Protein AF-0000000087659745 (afdb_homodimer)

Organism: Ancylostoma caninum (NCBI:txid29170)

Radius of gyration: 19.92 Å; Cα contacts (8 Å, |Δi|>4): 276; chains: 2; bounding box: 30×85×47 Å

InterPro domains:
  IPR001452 SH3 domain [PF00018] (27-72)
  IPR001452 SH3 domain [PR00452] (24-34)
  IPR001452 SH3 domain [PR00452] (38-53)
  IPR001452 SH3 domain [PR00452] (55-64)
  IPR001452 SH3 domain [PR00452] (66-77)
  IPR001452 SH3 domain [PS50002] (21-77)
  IPR001452 SH3 domain [SM00326] (24-77)
  IPR036028 SH3-like domain superfamily [SSF50044] (12-77)
  IPR046982 Bridging integrator 3/RVS161-like [PTHR47174] (6-76)

Secondary structure (DSSP, 8-state):
------------PPPPPPPPS---EEEESS-B--SSTTB--B-TT-EEEEEE--TTSEEEEEETTEEEEEEGGGEE-/------------PPPPPPPPS---EEEESS-B--SSTTB--B-TT-EEEEEE--TTSEEEEEETTEEEEEEGGGEE-

Structure (mmCIF, N/CA/C/O backbone):
data_AF-0000000087659745-model_v1
#
loop_
_entity.id
_entity.type
_entity.pdbx_description
1 polymer 'SH3 domain protein'
#
loop_
_atom_site.group_PDB
_atom_site.id
_atom_site.type_symbol
_atom_site.label_atom_id
_atom_site.label_alt_id
_atom_site.label_comp_id
_atom_site.label_asym_id
_atom_site.label_entity_id
_atom_site.label_seq_id
_atom_site.pdbx_PDB_ins_code
_atom_site.Cartn_x
_atom_site.Cartn_y
_atom_site.Cartn_z
_atom_site.occupancy
_atom_site.B_iso_or_equiv
_atom_site.auth_seq_id
_atom_site.auth_comp_id
_atom_site.auth_asym_id
_atom_site.auth_atom_id
_atom_site.pdbx_PDB_model_num
ATOM 1 N N . LEU A 1 1 ? -7.465 49.5 5.805 1 44.22 1 LEU A N 1
ATOM 2 C CA . LEU A 1 1 ? -6.5 48.812 6.656 1 44.22 1 LEU A CA 1
ATOM 3 C C . LEU A 1 1 ? -6.594 47.312 6.488 1 44.22 1 LEU A C 1
ATOM 5 O O . LEU A 1 1 ? -7.586 46.688 6.891 1 44.22 1 LEU A O 1
ATOM 9 N N . GLN A 1 2 ? -6.332 46.781 5.348 1 51.75 2 GLN A N 1
ATOM 10 C CA . GLN A 1 2 ? -6.398 45.375 5.027 1 51.75 2 GLN A CA 1
ATOM 11 C C . GLN A 1 2 ? -5.523 44.531 5.973 1 51.75 2 GLN A C 1
ATOM 13 O O . GLN A 1 2 ? -4.324 44.812 6.098 1 51.75 2 GLN A O 1
ATOM 18 N N . ALA A 1 3 ? -6.023 44.125 7.109 1 55.84 3 ALA A N 1
ATOM 19 C CA . ALA A 1 3 ? -5.344 43.281 8.094 1 55.84 3 ALA A CA 1
ATOM 20 C C . ALA A 1 3 ? -4.523 42.188 7.414 1 55.84 3 ALA A C 1
ATOM 22 O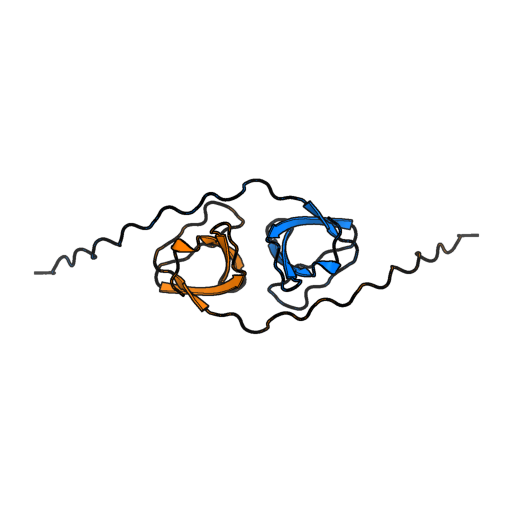 O . ALA A 1 3 ? -5.023 41.5 6.543 1 55.84 3 ALA A O 1
ATOM 23 N N . ASP A 1 4 ? -3.227 42.469 7.098 1 53.34 4 ASP A N 1
ATOM 24 C CA . ASP A 1 4 ? -2.295 41.438 6.691 1 53.34 4 ASP A CA 1
ATOM 25 C C . ASP A 1 4 ? -2.453 40.188 7.559 1 53.34 4 ASP A C 1
ATOM 27 O O . ASP A 1 4 ? -1.944 40.125 8.68 1 53.34 4 ASP A O 1
ATOM 31 N N . VAL A 1 5 ? -3.576 39.562 7.609 1 57.12 5 VAL A N 1
ATOM 32 C CA . VAL A 1 5 ? -3.715 38.281 8.312 1 57.12 5 VAL A CA 1
ATOM 33 C C . VAL A 1 5 ? -2.496 37.406 8.039 1 57.12 5 VAL A C 1
ATOM 35 O O . VAL A 1 5 ? -2.268 37 6.902 1 57.12 5 VAL A O 1
ATOM 38 N N . ARG A 1 6 ? -1.334 37.688 8.617 1 55.75 6 ARG A N 1
ATOM 39 C CA . ARG A 1 6 ? -0.216 36.75 8.547 1 55.75 6 ARG A CA 1
ATOM 40 C C . ARG A 1 6 ? -0.695 35.312 8.719 1 55.75 6 ARG A C 1
ATOM 42 O O . ARG A 1 6 ? -1.434 35 9.656 1 55.75 6 ARG A O 1
ATOM 49 N N . PRO A 1 7 ? -0.805 34.562 7.637 1 54.81 7 PRO A N 1
ATOM 50 C CA . PRO A 1 7 ? -1.211 33.156 7.875 1 54.81 7 PRO A CA 1
ATOM 51 C C . PRO A 1 7 ? -0.496 32.531 9.07 1 54.81 7 PRO A C 1
ATOM 53 O O . PRO A 1 7 ? 0.691 32.812 9.289 1 54.81 7 PRO A O 1
ATOM 56 N N . ALA A 1 8 ? -1.224 32.25 10.133 1 55.22 8 ALA A N 1
ATOM 57 C CA . ALA A 1 8 ? -0.62 31.547 11.258 1 55.22 8 ALA A CA 1
ATOM 58 C C . ALA A 1 8 ? 0.512 30.641 10.789 1 55.22 8 ALA A C 1
ATOM 60 O O . ALA A 1 8 ? 0.484 30.141 9.664 1 55.22 8 ALA A O 1
ATOM 61 N N . PRO A 1 9 ? 1.714 30.844 11.367 1 54 9 PRO A N 1
ATOM 62 C CA . PRO A 1 9 ? 2.822 29.969 10.984 1 54 9 PRO A CA 1
ATOM 63 C C . PRO A 1 9 ? 2.393 28.516 10.844 1 54 9 PRO A C 1
ATOM 65 O O . PRO A 1 9 ? 1.642 28 11.672 1 54 9 PRO A O 1
ATOM 68 N N . ARG A 1 10 ? 2.262 28.062 9.688 1 60.06 10 ARG A N 1
ATOM 69 C CA . ARG A 1 10 ? 1.952 26.656 9.484 1 60.06 10 ARG A CA 1
ATOM 70 C C . ARG A 1 10 ? 2.773 25.781 10.422 1 60.06 10 ARG A C 1
ATOM 72 O O . ARG A 1 10 ? 3.984 25.969 10.555 1 60.06 10 ARG A O 1
ATOM 79 N N . PRO A 1 11 ? 2.107 25.219 11.422 1 64.81 11 PRO A N 1
ATOM 80 C CA . PRO A 1 11 ? 2.918 24.344 12.273 1 64.81 11 PRO A CA 1
ATOM 81 C C . PRO A 1 11 ? 4.027 23.625 11.5 1 64.81 11 PRO A C 1
ATOM 83 O O . PRO A 1 11 ? 3.863 23.328 10.32 1 64.81 11 PRO A O 1
ATOM 86 N N . ASN A 1 12 ? 5.234 23.766 12.031 1 80.5 12 ASN A N 1
ATOM 87 C CA . ASN A 1 12 ? 6.387 23.094 11.438 1 80.5 12 ASN A CA 1
ATOM 88 C C . ASN A 1 12 ? 6.086 21.625 11.156 1 80.5 12 ASN A C 1
ATOM 90 O O . ASN A 1 12 ? 5.695 20.875 12.055 1 80.5 12 ASN A O 1
ATOM 94 N N . LYS A 1 13 ? 6.07 21.297 10.008 1 88.19 13 LYS A N 1
ATOM 95 C CA . LYS A 1 13 ? 5.789 19.906 9.648 1 88.19 13 LYS A CA 1
ATOM 96 C C . LYS A 1 13 ? 6.938 19 10.062 1 88.19 13 LYS A C 1
ATOM 98 O O . LYS A 1 13 ? 8.109 19.328 9.875 1 88.19 13 LYS A O 1
ATOM 103 N N . PRO A 1 14 ? 6.625 17.969 10.648 1 92.56 14 PRO A N 1
ATOM 104 C CA . PRO A 1 14 ? 7.664 17.016 11.062 1 92.56 14 PRO A CA 1
ATOM 105 C C . PRO A 1 14 ? 8.414 16.406 9.875 1 92.56 14 PRO A C 1
ATOM 107 O O . PRO A 1 14 ? 7.887 16.375 8.766 1 92.56 14 PRO A O 1
ATOM 110 N N . LYS A 1 15 ? 9.57 15.938 10.188 1 93.5 15 LYS A N 1
ATOM 111 C CA . LYS A 1 15 ? 10.32 15.219 9.156 1 93.5 15 LYS A CA 1
ATOM 112 C C . LYS A 1 15 ? 9.734 13.828 8.922 1 93.5 15 LYS A C 1
ATOM 114 O O . LYS A 1 15 ? 9.422 13.109 9.875 1 93.5 15 LYS A O 1
ATOM 119 N N . PRO A 1 16 ? 9.586 13.508 7.699 1 93.75 16 PRO A N 1
ATOM 120 C CA . PRO A 1 16 ? 9.125 12.141 7.438 1 93.75 16 PRO A CA 1
ATOM 121 C C . PRO A 1 16 ? 10.156 11.086 7.84 1 93.75 16 PRO A C 1
ATOM 123 O O . PRO A 1 16 ? 11.352 11.375 7.883 1 93.75 16 PRO A O 1
ATOM 126 N N . PRO A 1 17 ? 9.594 9.906 8.109 1 92.94 17 PRO A N 1
ATOM 127 C CA . PRO A 1 17 ? 10.539 8.82 8.398 1 92.94 17 PRO A CA 1
ATOM 128 C C . PRO A 1 17 ? 11.359 8.414 7.18 1 92.94 17 PRO A C 1
ATOM 130 O O . PRO A 1 17 ? 10.992 8.742 6.047 1 92.94 17 PRO A O 1
ATOM 133 N N . ALA A 1 18 ? 12.438 7.68 7.453 1 90.44 18 ALA A N 1
ATOM 134 C CA . ALA A 1 18 ? 13.242 7.156 6.352 1 90.44 18 AL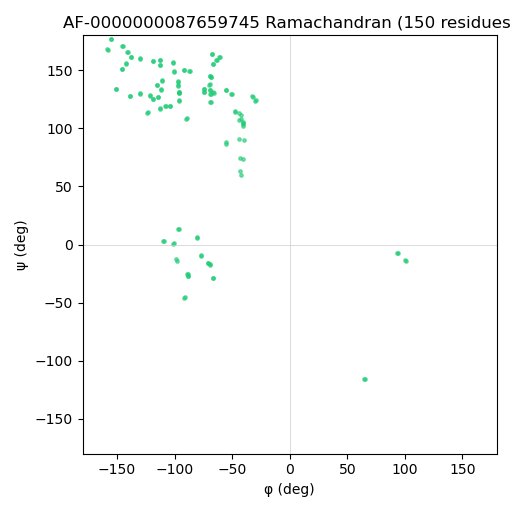A A CA 1
ATOM 135 C C . ALA A 1 18 ? 12.539 5.988 5.668 1 90.44 18 ALA A C 1
ATOM 137 O O . ALA A 1 18 ? 12.047 5.074 6.336 1 90.44 18 ALA A O 1
ATOM 138 N N . LYS A 1 19 ? 12.461 6.039 4.336 1 87.06 19 LYS A N 1
ATOM 139 C CA . LYS A 1 19 ? 11.828 4.961 3.576 1 87.06 19 LYS A CA 1
ATOM 140 C C . LYS A 1 19 ? 12.875 4.027 2.979 1 87.06 19 LYS A C 1
ATOM 142 O O . LYS A 1 19 ? 13.953 4.469 2.574 1 87.06 19 LYS A O 1
ATOM 147 N N . PRO A 1 20 ? 12.406 2.773 2.9 1 79.06 20 PRO A N 1
ATOM 148 C CA . PRO A 1 20 ? 13.328 1.889 2.184 1 79.06 20 PRO A CA 1
ATOM 149 C C . PRO A 1 20 ? 13.406 2.203 0.691 1 79.06 20 PRO A C 1
ATOM 151 O O . PRO A 1 20 ? 12.391 2.529 0.071 1 79.06 20 PRO A O 1
ATOM 154 N N . ARG A 1 21 ? 14.641 2.193 0.157 1 76.81 21 ARG A N 1
ATOM 155 C CA . ARG A 1 21 ? 14.859 2.479 -1.258 1 76.81 21 ARG A CA 1
ATOM 156 C C . ARG A 1 21 ? 14.766 1.205 -2.092 1 76.81 21 ARG A C 1
ATOM 158 O O . ARG A 1 21 ? 14.438 1.257 -3.279 1 76.81 21 ARG A O 1
ATOM 165 N N . LEU A 1 22 ? 15.047 0.048 -1.415 1 85.5 22 LEU A N 1
ATOM 166 C CA . LEU A 1 22 ? 15.031 -1.226 -2.127 1 85.5 22 LEU A CA 1
ATOM 167 C C . LEU A 1 22 ? 14.016 -2.182 -1.501 1 85.5 22 LEU A C 1
ATOM 169 O O . LEU A 1 22 ? 14.008 -2.371 -0.283 1 85.5 22 LEU A O 1
ATOM 173 N N . TYR A 1 23 ? 13.188 -2.67 -2.426 1 91.56 23 TYR A N 1
ATOM 174 C CA . TYR A 1 23 ? 12.195 -3.633 -1.969 1 91.56 23 TYR A CA 1
ATOM 175 C C . TYR A 1 23 ? 12.5 -5.027 -2.506 1 91.56 23 TYR A C 1
ATOM 177 O O . TYR A 1 23 ? 12.953 -5.176 -3.643 1 91.56 23 TYR A O 1
ATOM 185 N N . PRO A 1 24 ? 12.25 -6 -1.59 1 95.06 24 PRO A N 1
ATOM 186 C CA . PRO A 1 24 ? 12.367 -7.352 -2.139 1 95.06 24 PRO A CA 1
ATOM 187 C C . PRO A 1 24 ? 11.375 -7.621 -3.27 1 95.06 24 PRO A C 1
ATOM 189 O O . PRO A 1 24 ? 10.414 -6.863 -3.445 1 95.06 24 PRO A O 1
ATOM 192 N N . VAL A 1 25 ? 11.734 -8.695 -4.035 1 97.06 25 VAL A N 1
ATOM 193 C CA . VAL A 1 25 ? 10.867 -9.07 -5.152 1 97.06 25 VAL A CA 1
ATOM 194 C C . VAL A 1 25 ? 10.266 -10.445 -4.895 1 97.06 25 VAL A C 1
ATOM 196 O O . VAL A 1 25 ? 10.953 -11.352 -4.418 1 97.06 25 VAL A O 1
ATOM 199 N N . VAL A 1 26 ? 8.977 -10.531 -5.211 1 98.12 26 VAL A N 1
ATOM 200 C CA . VAL A 1 26 ? 8.312 -11.828 -5.152 1 98.12 26 VAL A CA 1
ATOM 201 C C . VAL A 1 26 ? 7.785 -12.203 -6.535 1 98.12 26 VAL A C 1
ATOM 203 O O . VAL A 1 26 ? 7.594 -11.328 -7.391 1 98.12 26 VAL A O 1
ATOM 206 N N . LYS A 1 27 ? 7.605 -13.508 -6.641 1 98.19 27 LYS A N 1
ATOM 207 C CA . LYS A 1 27 ? 7.191 -14 -7.953 1 98.19 27 LYS A CA 1
ATOM 208 C C . LYS A 1 27 ? 5.762 -14.539 -7.91 1 98.19 27 LYS A C 1
ATOM 210 O O . LYS A 1 27 ? 5.41 -15.305 -7.012 1 98.19 27 LYS A O 1
ATOM 215 N N . ALA A 1 28 ? 5.031 -14.133 -8.875 1 97.94 28 ALA A N 1
ATOM 216 C CA . ALA A 1 28 ? 3.658 -14.625 -8.969 1 97.94 28 ALA A CA 1
ATOM 217 C C . ALA A 1 28 ? 3.633 -16.109 -9.344 1 97.94 28 ALA A C 1
ATOM 219 O O . ALA A 1 28 ? 4.289 -16.516 -10.297 1 97.94 28 ALA A O 1
ATOM 220 N N . LEU A 1 29 ? 2.875 -16.891 -8.57 1 97.31 29 LEU A N 1
ATOM 221 C CA . LEU A 1 29 ? 2.725 -18.312 -8.844 1 97.31 29 LEU A CA 1
ATOM 222 C C . LEU A 1 29 ? 1.561 -18.562 -9.797 1 97.31 29 LEU A C 1
ATOM 224 O O . LEU A 1 29 ? 1.569 -19.531 -10.547 1 97.31 29 LEU A O 1
ATOM 228 N N . TYR A 1 30 ? 0.598 -17.625 -9.742 1 97 30 TYR A N 1
ATOM 229 C CA . TYR A 1 30 ? -0.633 -17.734 -10.516 1 97 30 TYR A CA 1
ATOM 230 C C . TYR A 1 30 ? -1.016 -16.406 -11.133 1 97 30 TYR A C 1
ATOM 232 O O . TYR A 1 30 ? -0.563 -15.352 -10.68 1 97 30 TYR A O 1
ATOM 240 N N . ASP A 1 31 ? -1.901 -16.531 -12.164 1 96.94 31 ASP A N 1
ATOM 241 C CA . ASP A 1 31 ? -2.535 -15.312 -12.672 1 96.94 31 ASP A CA 1
ATOM 242 C C . ASP A 1 31 ? -3.518 -14.742 -11.648 1 96.94 31 ASP A C 1
ATOM 244 O O . ASP A 1 31 ? -4.172 -15.492 -10.922 1 96.94 31 ASP A O 1
ATOM 248 N N . TYR A 1 32 ? -3.566 -13.453 -11.625 1 97.25 32 TYR A N 1
ATOM 249 C CA . TYR A 1 32 ? -4.582 -12.766 -10.836 1 97.25 32 TYR A CA 1
ATOM 250 C C . TYR A 1 32 ? -5.145 -11.57 -11.586 1 97.25 32 TYR A C 1
ATOM 252 O O . TYR A 1 32 ? -4.395 -10.695 -12.023 1 97.25 32 TYR A O 1
ATOM 260 N N . ASP A 1 33 ? -6.457 -11.547 -11.664 1 96 33 ASP A N 1
ATOM 261 C CA . ASP A 1 33 ? -7.18 -10.406 -12.219 1 96 33 ASP A CA 1
ATOM 262 C C . ASP A 1 33 ? -7.812 -9.562 -11.109 1 96 33 ASP A C 1
ATOM 264 O O . ASP A 1 33 ? -8.703 -10.031 -10.406 1 96 33 ASP A O 1
ATOM 268 N N . ALA A 1 34 ? -7.352 -8.305 -11.094 1 95.38 34 ALA A N 1
ATOM 269 C CA . ALA A 1 34 ? -7.848 -7.41 -10.055 1 95.38 34 ALA A CA 1
ATOM 270 C C . ALA A 1 34 ? -9.375 -7.34 -10.07 1 95.38 34 ALA A C 1
ATOM 272 O O . ALA A 1 34 ? -9.984 -7.211 -11.133 1 95.38 34 ALA A O 1
ATOM 273 N N . GLN A 1 35 ? -9.969 -7.461 -8.969 1 91.56 35 GLN A N 1
ATOM 274 C CA . GLN A 1 35 ? -11.422 -7.398 -8.828 1 91.56 35 GLN A CA 1
ATOM 275 C C . GLN A 1 35 ? -11.867 -6.008 -8.383 1 91.56 35 GLN A C 1
ATOM 277 O O . GLN A 1 35 ? -13.062 -5.711 -8.367 1 91.56 35 GLN A O 1
ATOM 282 N N . ASP A 1 36 ? -10.906 -5.223 -7.938 1 89.94 36 ASP A N 1
ATOM 283 C CA . ASP A 1 36 ? -11.156 -3.861 -7.473 1 89.94 36 ASP A CA 1
ATOM 284 C C . ASP A 1 36 ? -10.039 -2.92 -7.918 1 89.94 36 ASP A C 1
ATOM 286 O O . ASP A 1 36 ? -8.977 -3.369 -8.352 1 89.94 36 ASP A O 1
ATOM 290 N N . THR A 1 37 ? -10.32 -1.655 -7.809 1 89.38 37 THR A N 1
ATOM 291 C CA . THR A 1 37 ? -9.352 -0.656 -8.258 1 89.38 37 THR A CA 1
ATOM 292 C C . THR A 1 37 ? -8.125 -0.641 -7.344 1 89.38 37 THR A C 1
ATOM 294 O O . THR A 1 37 ? -7.074 -0.123 -7.723 1 89.38 37 THR A O 1
ATOM 297 N N . ASP A 1 38 ? -8.164 -1.219 -6.09 1 92.81 38 ASP A N 1
ATOM 298 C CA . ASP A 1 38 ? -7.047 -1.181 -5.152 1 92.81 38 ASP A CA 1
ATOM 299 C C . ASP A 1 38 ? -6.215 -2.461 -5.234 1 92.81 38 ASP A C 1
ATOM 301 O O . ASP A 1 38 ? -5.402 -2.736 -4.352 1 92.81 38 ASP A O 1
ATOM 305 N N . GLU A 1 39 ? -6.461 -3.201 -6.254 1 95.12 39 GLU A N 1
ATOM 306 C CA . GLU A 1 39 ? -5.742 -4.465 -6.398 1 95.12 39 GLU A CA 1
ATOM 307 C C . GLU A 1 39 ? -4.801 -4.43 -7.598 1 95.12 39 GLU A C 1
ATOM 309 O O . GLU A 1 39 ? -5.012 -3.656 -8.539 1 95.12 39 GLU A O 1
ATOM 314 N N . LEU A 1 40 ? -3.812 -5.332 -7.523 1 96.62 40 LEU A N 1
ATOM 315 C CA . LEU A 1 40 ? -2.867 -5.508 -8.617 1 96.62 40 LEU A CA 1
ATOM 316 C C . LEU A 1 40 ? -3.283 -6.672 -9.516 1 96.62 40 LEU A C 1
ATOM 318 O O . LEU A 1 40 ? -3.703 -7.719 -9.023 1 96.62 40 LEU A O 1
ATOM 322 N N . SER A 1 41 ? -3.195 -6.504 -10.797 1 97.44 41 SER A N 1
ATOM 323 C CA . SER A 1 41 ? -3.279 -7.617 -11.734 1 97.44 41 SER A CA 1
ATOM 324 C C . SER A 1 41 ? -1.892 -8.094 -12.148 1 97.44 41 SER A C 1
ATOM 326 O O . SER A 1 41 ? -0.987 -7.281 -12.359 1 97.44 41 SER A O 1
ATOM 328 N N . PHE A 1 42 ? -1.783 -9.406 -12.25 1 97.81 42 PHE A N 1
ATOM 329 C CA . PHE A 1 42 ? -0.505 -9.938 -12.703 1 97.81 42 PHE A CA 1
ATOM 330 C C . PHE A 1 42 ? -0.676 -11.344 -13.266 1 97.81 42 PHE A C 1
ATOM 332 O O . PHE A 1 42 ? -1.735 -11.953 -13.117 1 97.81 42 PHE A O 1
ATOM 339 N N . SER A 1 43 ? 0.386 -11.828 -13.938 1 97.12 43 SER A N 1
ATOM 340 C CA . SER A 1 43 ? 0.428 -13.18 -14.492 1 97.12 43 SER A CA 1
ATOM 341 C C . SER A 1 43 ? 1.453 -14.039 -13.766 1 97.12 43 SER A C 1
ATOM 343 O O . SER A 1 43 ? 2.412 -13.523 -13.188 1 97.12 43 SER A O 1
ATOM 345 N N . ALA A 1 44 ? 1.162 -15.32 -13.836 1 96.75 44 ALA A N 1
ATOM 346 C CA . ALA A 1 44 ? 2.156 -16.25 -13.289 1 96.75 44 ALA A CA 1
ATOM 347 C C . ALA A 1 44 ? 3.545 -15.945 -13.852 1 96.75 44 ALA A C 1
ATOM 349 O O . ALA A 1 44 ? 3.703 -15.719 -15.047 1 96.75 44 ALA A O 1
ATOM 350 N N . GLY A 1 45 ? 4.488 -15.82 -12.969 1 97.19 45 GLY A N 1
ATOM 351 C CA . GLY A 1 45 ? 5.859 -15.57 -13.383 1 97.19 45 GLY A CA 1
ATOM 352 C C . GLY A 1 45 ? 6.27 -14.117 -13.25 1 97.19 45 GLY A C 1
ATOM 353 O O . GLY A 1 45 ? 7.457 -13.797 -13.273 1 97.19 45 GLY A O 1
ATOM 354 N N . ASP A 1 46 ? 5.305 -13.219 -13.062 1 97.69 46 ASP A N 1
ATOM 355 C CA . ASP A 1 46 ? 5.605 -11.797 -12.906 1 97.69 46 ASP A CA 1
ATOM 356 C C . ASP A 1 46 ? 6.332 -11.531 -11.586 1 97.69 46 ASP A C 1
ATOM 358 O O . ASP A 1 46 ? 6.016 -12.141 -10.562 1 97.69 46 ASP A O 1
ATOM 362 N N . GLU A 1 47 ? 7.211 -10.602 -11.68 1 97.94 47 GLU A N 1
ATOM 363 C CA . GLU A 1 47 ? 7.914 -10.141 -10.484 1 97.94 47 GLU A CA 1
ATOM 364 C C . GLU A 1 47 ? 7.254 -8.898 -9.906 1 97.94 47 GLU A C 1
ATOM 366 O O . GLU A 1 47 ? 6.953 -7.949 -10.633 1 97.94 47 GLU A O 1
ATOM 371 N N . ILE A 1 48 ? 7.02 -8.984 -8.625 1 97.75 48 ILE A N 1
ATOM 372 C CA . ILE A 1 48 ? 6.355 -7.902 -7.902 1 97.75 48 ILE A CA 1
ATOM 373 C C . ILE A 1 48 ? 7.281 -7.363 -6.816 1 97.75 48 ILE A C 1
ATOM 375 O O . ILE A 1 48 ? 7.816 -8.125 -6.012 1 97.75 48 ILE A O 1
ATOM 379 N N . GLU A 1 49 ? 7.488 -6.051 -6.879 1 96.62 49 GLU A N 1
ATOM 380 C CA . GLU A 1 49 ? 8.188 -5.453 -5.746 1 96.62 49 GLU A CA 1
ATOM 381 C C . GLU A 1 49 ? 7.316 -5.473 -4.492 1 96.62 49 GLU A C 1
ATOM 383 O O . GLU A 1 49 ? 6.203 -4.941 -4.492 1 96.62 49 GLU A O 1
ATOM 388 N N . LEU A 1 50 ? 7.836 -6.09 -3.441 1 96.5 50 LEU A N 1
ATOM 389 C CA . LEU A 1 50 ? 7.074 -6.242 -2.207 1 96.5 50 LEU A CA 1
ATOM 390 C C . LEU A 1 50 ? 7.297 -5.055 -1.277 1 96.5 50 LEU A C 1
ATOM 392 O O . LEU A 1 50 ? 8.344 -4.957 -0.63 1 96.5 50 LEU A O 1
ATOM 396 N N . MET A 1 51 ? 6.328 -4.23 -1.121 1 94.19 51 MET A N 1
ATOM 397 C CA . MET A 1 51 ? 6.492 -2.984 -0.377 1 94.19 51 MET A CA 1
ATOM 398 C C . MET A 1 51 ? 6.141 -3.18 1.094 1 94.19 51 MET A C 1
ATOM 400 O O . MET A 1 51 ? 6.867 -2.719 1.977 1 94.19 51 MET A O 1
ATOM 404 N N . GLN A 1 52 ? 5.008 -3.857 1.35 1 92.62 52 GLN A N 1
ATOM 405 C CA . GLN A 1 52 ? 4.605 -4.094 2.732 1 92.62 52 GLN A CA 1
ATOM 406 C C . GLN A 1 52 ? 3.795 -5.379 2.857 1 92.62 52 GLN A C 1
ATOM 408 O O . GLN A 1 52 ? 2.875 -5.617 2.072 1 92.62 52 GLN A O 1
ATOM 413 N N . LYS A 1 53 ? 4.191 -6.117 3.844 1 93.88 53 LYS A N 1
ATOM 414 C CA . LYS A 1 53 ? 3.373 -7.27 4.219 1 93.88 53 LYS A CA 1
ATOM 415 C C . LYS A 1 53 ? 2.355 -6.895 5.293 1 93.88 53 LYS A C 1
ATOM 417 O O . LYS A 1 53 ? 2.596 -5.984 6.09 1 93.88 53 LYS A O 1
ATOM 422 N N . HIS A 1 54 ? 1.27 -7.582 5.258 1 91.88 54 HIS A N 1
ATOM 423 C CA . HIS A 1 54 ? 0.239 -7.383 6.27 1 91.88 54 HIS A CA 1
ATOM 424 C C . HIS A 1 54 ? -0.419 -8.703 6.652 1 91.88 54 HIS A C 1
ATOM 426 O O . HIS A 1 54 ? -0.542 -9.602 5.816 1 91.88 54 HIS A O 1
ATOM 432 N N . ASP A 1 55 ? -0.95 -8.695 7.84 1 92.44 55 ASP A N 1
ATOM 433 C CA . ASP A 1 55 ? -1.502 -9.938 8.367 1 92.44 55 ASP A CA 1
ATOM 434 C C . ASP A 1 55 ? -2.863 -10.242 7.75 1 92.44 55 ASP A C 1
ATOM 436 O O . ASP A 1 55 ? -3.363 -11.359 7.859 1 92.44 55 ASP A O 1
ATOM 440 N N . SER A 1 56 ? -3.438 -9.375 7.031 1 90.5 56 SER A N 1
ATOM 441 C CA . SER A 1 56 ? -4.746 -9.547 6.41 1 90.5 56 SER A CA 1
ATOM 442 C C . SER A 1 56 ? -4.688 -10.562 5.27 1 90.5 56 SER A C 1
ATOM 444 O O . SER A 1 56 ? -5.727 -11.023 4.785 1 90.5 56 SER A O 1
ATOM 446 N N . GLY A 1 57 ? -3.551 -10.906 4.762 1 95.25 57 GLY A N 1
ATOM 447 C CA . GLY A 1 57 ? -3.379 -11.758 3.596 1 95.25 57 GLY A CA 1
ATOM 448 C C . GLY A 1 57 ? -3.25 -10.977 2.303 1 95.25 57 GLY A C 1
ATOM 449 O O . GLY A 1 57 ? -3.045 -11.555 1.236 1 95.25 57 GLY A O 1
ATOM 450 N N . TRP A 1 58 ? -3.471 -9.688 2.426 1 96 58 TRP A N 1
ATOM 451 C CA . TRP A 1 58 ? -3.248 -8.797 1.291 1 96 58 TRP A CA 1
ATOM 452 C C . TRP A 1 58 ? -2.002 -7.949 1.503 1 96 58 TRP A C 1
ATOM 454 O O . TRP A 1 58 ? -1.909 -7.207 2.484 1 96 58 TRP A O 1
ATOM 464 N N . TRP A 1 59 ? -1.04 -8.125 0.589 1 96.44 59 TRP A N 1
ATOM 465 C CA . TRP A 1 59 ? 0.208 -7.371 0.652 1 96.44 59 TRP A CA 1
ATOM 466 C C . TRP A 1 59 ? 0.201 -6.223 -0.35 1 96.44 59 TRP A C 1
ATOM 468 O O . TRP A 1 59 ? -0.581 -6.227 -1.305 1 96.44 59 TRP A O 1
ATOM 478 N N . GLN A 1 60 ? 0.966 -5.289 -0.072 1 95.31 60 GLN A N 1
ATOM 479 C CA . GLN A 1 60 ? 1.131 -4.184 -1.014 1 95.31 60 GLN A CA 1
ATOM 480 C C . GLN A 1 60 ? 2.367 -4.387 -1.887 1 95.31 60 GLN A C 1
ATOM 482 O O . GLN A 1 60 ? 3.453 -4.668 -1.377 1 95.31 60 GLN A O 1
ATOM 487 N N . GLY A 1 61 ? 2.135 -4.211 -3.143 1 96.69 61 GLY A N 1
ATOM 488 C CA . GLY A 1 61 ? 3.24 -4.383 -4.074 1 96.69 61 GLY A CA 1
ATOM 489 C C . GLY A 1 61 ? 3.174 -3.436 -5.258 1 96.69 61 GLY A C 1
ATOM 490 O O . GLY A 1 61 ? 2.189 -2.713 -5.426 1 96.69 61 GLY A O 1
ATOM 491 N N . LYS A 1 62 ? 4.273 -3.477 -5.988 1 95 62 LYS A N 1
ATOM 492 C CA . LYS A 1 62 ? 4.438 -2.568 -7.121 1 95 62 LYS A CA 1
ATOM 493 C C . LYS A 1 62 ? 4.863 -3.322 -8.375 1 95 62 LYS A C 1
ATOM 495 O O . LYS A 1 62 ? 5.777 -4.152 -8.328 1 95 62 LYS A O 1
ATOM 500 N N . ILE A 1 63 ? 4.133 -3.061 -9.477 1 94.69 63 ILE A N 1
ATOM 501 C CA . ILE A 1 63 ? 4.555 -3.447 -10.82 1 94.69 63 ILE A CA 1
ATOM 502 C C . ILE A 1 63 ? 4.605 -2.215 -11.719 1 94.69 63 ILE A C 1
ATOM 504 O O . ILE A 1 63 ? 3.58 -1.58 -11.977 1 94.69 63 ILE A O 1
ATOM 508 N N . GLY A 1 64 ? 5.809 -1.886 -12.133 1 90.69 64 GLY A N 1
ATOM 509 C CA . GLY A 1 64 ? 5.93 -0.611 -12.828 1 90.69 64 GLY A CA 1
ATOM 510 C C . GLY A 1 64 ? 5.613 0.579 -11.938 1 90.69 64 GLY A C 1
ATOM 511 O O . GLY A 1 64 ? 6.234 0.759 -10.891 1 90.69 64 GLY A O 1
ATOM 512 N N . ASP A 1 65 ? 4.613 1.251 -12.258 1 87.94 65 ASP A N 1
ATOM 513 C CA . ASP A 1 65 ? 4.262 2.445 -11.5 1 87.94 65 ASP A CA 1
ATOM 514 C C . ASP A 1 65 ? 2.994 2.219 -10.68 1 87.94 65 ASP A C 1
ATOM 516 O O . ASP A 1 65 ? 2.539 3.119 -9.969 1 87.94 65 ASP A O 1
ATOM 520 N N . LYS A 1 66 ? 2.545 1 -10.797 1 91.62 66 LYS A N 1
ATOM 521 C CA . LYS A 1 66 ? 1.294 0.717 -10.102 1 91.62 66 LYS A CA 1
ATOM 522 C C . LYS A 1 66 ? 1.556 0.084 -8.734 1 91.62 66 LYS A C 1
ATOM 524 O O . LYS A 1 66 ? 2.27 -0.916 -8.633 1 91.62 66 LYS A O 1
ATOM 529 N N . ILE A 1 67 ? 1.023 0.715 -7.734 1 94.25 67 ILE A N 1
ATOM 530 C CA . ILE A 1 67 ? 1.107 0.23 -6.359 1 94.25 67 ILE A CA 1
ATOM 531 C C . ILE A 1 67 ? -0.282 -0.174 -5.871 1 94.25 67 ILE A C 1
ATOM 533 O O . ILE A 1 67 ? -1.19 0.658 -5.809 1 94.25 67 ILE A O 1
ATOM 537 N N . ALA A 1 68 ? -0.448 -1.411 -5.574 1 95.56 68 ALA A N 1
ATOM 538 C CA . ALA A 1 68 ? -1.763 -1.924 -5.195 1 95.56 68 ALA A CA 1
ATOM 539 C C . ALA A 1 68 ? -1.637 -3.182 -4.34 1 95.56 68 ALA A C 1
ATOM 541 O O . ALA A 1 68 ? -0.528 -3.598 -4 1 95.56 68 ALA A O 1
ATOM 542 N N . LEU A 1 69 ? -2.777 -3.656 -3.92 1 95.88 69 LEU A N 1
ATOM 543 C CA . LEU A 1 69 ? -2.818 -4.855 -3.092 1 95.88 69 LEU A CA 1
ATOM 544 C C . LEU A 1 69 ? -2.854 -6.113 -3.959 1 95.88 69 LEU A C 1
ATOM 546 O O . LEU A 1 69 ? -3.377 -6.086 -5.074 1 95.88 69 LEU A O 1
ATOM 550 N N . PHE A 1 70 ? -2.289 -7.195 -3.455 1 97.19 70 PHE A N 1
ATOM 551 C CA . PHE A 1 70 ? -2.41 -8.508 -4.07 1 97.19 70 PHE A CA 1
ATOM 552 C C . PHE A 1 70 ? -2.455 -9.602 -3.01 1 97.19 70 PHE A C 1
ATOM 554 O O . PHE A 1 70 ? -1.954 -9.422 -1.899 1 97.19 70 PHE A O 1
ATOM 561 N N . PRO A 1 71 ? -3.152 -10.664 -3.398 1 97.5 71 PRO A N 1
ATOM 562 C CA . PRO A 1 71 ? -3.213 -11.75 -2.42 1 97.5 71 PRO A CA 1
ATOM 563 C C . PRO A 1 71 ? -1.852 -12.398 -2.174 1 97.5 71 PRO A C 1
ATOM 565 O O . PRO A 1 71 ? -1.215 -12.883 -3.113 1 97.5 71 PRO A O 1
ATOM 568 N N . ALA A 1 72 ? -1.516 -12.531 -0.951 1 97.19 72 ALA A N 1
ATOM 569 C CA . ALA A 1 72 ? -0.193 -13.023 -0.574 1 97.19 72 ALA A CA 1
ATOM 570 C C . ALA A 1 72 ? -0.013 -14.484 -0.986 1 97.19 72 ALA A C 1
ATOM 572 O O . ALA A 1 72 ? 1.1 -14.914 -1.294 1 97.19 72 ALA A O 1
ATOM 573 N N . ASN A 1 73 ? -1.104 -15.227 -1.033 1 97.56 73 ASN A N 1
ATOM 574 C CA . ASN A 1 73 ? -1.007 -16.656 -1.324 1 97.56 73 ASN A CA 1
ATOM 575 C C . ASN A 1 73 ? -0.874 -16.906 -2.822 1 97.56 73 ASN A C 1
ATOM 577 O O . ASN A 1 73 ? -0.841 -18.062 -3.258 1 97.56 73 ASN A O 1
ATOM 581 N N . TYR A 1 74 ? -0.757 -15.875 -3.561 1 97.69 74 TYR A N 1
ATOM 582 C CA . TYR A 1 74 ? -0.597 -16.016 -5.004 1 97.69 74 TYR A CA 1
ATOM 583 C C . TYR A 1 74 ? 0.861 -15.844 -5.41 1 97.69 74 TYR A C 1
ATOM 585 O O . TYR A 1 74 ? 1.194 -15.922 -6.598 1 97.69 74 TYR A O 1
ATOM 593 N N . VAL A 1 75 ? 1.729 -15.625 -4.41 1 97.88 75 VAL A N 1
ATOM 594 C CA . VAL A 1 75 ? 3.119 -15.352 -4.762 1 97.88 75 VAL A CA 1
ATOM 595 C C . VAL A 1 75 ? 4.043 -16.25 -3.936 1 97.88 75 VAL A C 1
ATOM 597 O O . VAL A 1 75 ? 3.619 -16.828 -2.938 1 97.88 75 VAL A O 1
ATOM 600 N N . GLN A 1 76 ? 5.242 -16.359 -4.473 1 95.69 76 GLN A N 1
ATOM 601 C CA . GLN A 1 76 ? 6.324 -17.031 -3.76 1 95.69 76 GLN A CA 1
ATOM 60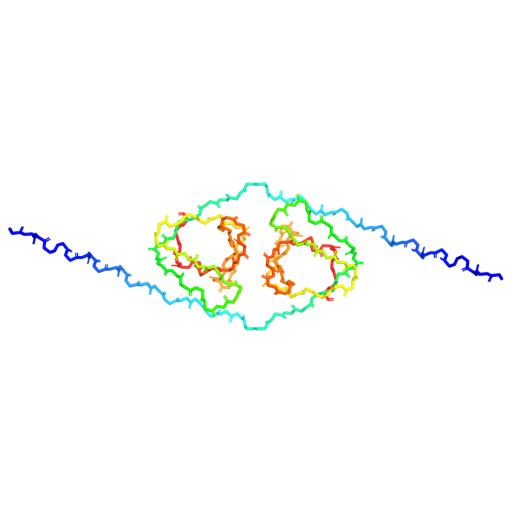2 C C . GLN A 1 76 ? 7.445 -16.047 -3.412 1 95.69 76 GLN A C 1
ATOM 604 O O . GLN A 1 76 ? 7.895 -15.281 -4.266 1 95.69 76 GLN A O 1
ATOM 609 N N . GLU A 1 77 ? 7.773 -16.062 -2.125 1 91 77 GLU A N 1
ATOM 610 C CA . GLU A 1 77 ? 8.922 -15.266 -1.71 1 91 77 GLU A CA 1
ATOM 611 C C . GLU A 1 77 ? 10.234 -15.977 -2.023 1 91 77 GLU A C 1
ATOM 613 O O . GLU A 1 77 ? 10.297 -17.203 -1.997 1 91 77 GLU A O 1
ATOM 618 N N . LEU B 1 1 ? 2.686 -36.094 -35.906 1 45.66 1 LEU B N 1
ATOM 619 C CA . LEU B 1 1 ? 2.078 -36.375 -34.625 1 45.66 1 LEU B CA 1
ATOM 620 C C . LEU B 1 1 ? 2.328 -35.25 -33.625 1 45.66 1 LEU B C 1
ATOM 622 O O . LEU B 1 1 ? 3.467 -35 -33.219 1 45.66 1 LEU B O 1
ATOM 626 N N . GLN B 1 2 ? 1.809 -34.094 -33.875 1 52.41 2 GLN B N 1
ATOM 627 C CA . GLN B 1 2 ? 1.941 -32.906 -33.031 1 52.41 2 GLN B CA 1
ATOM 628 C C . GLN B 1 2 ? 1.485 -33.188 -31.609 1 52.41 2 GLN B C 1
ATOM 630 O O . GLN B 1 2 ? 0.346 -33.594 -31.391 1 52.41 2 GLN B O 1
ATOM 635 N N . ALA B 1 3 ? 2.326 -33.656 -30.75 1 56.34 3 ALA B N 1
ATOM 636 C CA . ALA B 1 3 ? 2.057 -33.938 -29.344 1 56.34 3 ALA B CA 1
ATOM 637 C C . ALA B 1 3 ? 1.242 -32.781 -28.719 1 56.34 3 ALA B C 1
ATOM 639 O O . ALA B 1 3 ? 1.613 -31.625 -28.828 1 56.34 3 ALA B O 1
ATOM 640 N N . ASP B 1 4 ? -0.115 -32.875 -28.766 1 54.12 4 ASP B N 1
ATOM 641 C CA . ASP B 1 4 ? -0.965 -31.984 -27.984 1 54.12 4 ASP B CA 1
ATOM 642 C C . ASP B 1 4 ? -0.413 -31.812 -26.562 1 54.12 4 ASP B C 1
ATOM 644 O O . ASP B 1 4 ? -0.559 -32.688 -25.719 1 54.12 4 ASP B O 1
ATOM 648 N N . VAL B 1 5 ? 0.735 -31.266 -26.375 1 57.5 5 VAL B N 1
ATOM 649 C CA . VAL B 1 5 ? 1.232 -30.953 -25.031 1 57.5 5 VAL B CA 1
ATOM 650 C C . VAL B 1 5 ? 0.113 -30.344 -24.203 1 57.5 5 VAL B C 1
ATOM 652 O O . VAL B 1 5 ? -0.367 -29.25 -24.5 1 57.5 5 VAL B O 1
ATOM 655 N N . ARG B 1 6 ? -0.878 -31.109 -23.734 1 56.12 6 ARG B N 1
ATOM 656 C CA . ARG B 1 6 ? -1.839 -30.594 -22.766 1 56.12 6 ARG B CA 1
ATOM 657 C C . ARG B 1 6 ? -1.147 -29.734 -21.719 1 56.12 6 ARG B C 1
ATOM 659 O O . ARG B 1 6 ? -0.149 -30.156 -21.125 1 56.12 6 ARG B O 1
ATOM 666 N N . PRO B 1 7 ? -1.271 -28.422 -21.812 1 54.97 7 PRO B N 1
ATOM 667 C CA . PRO B 1 7 ? -0.634 -27.656 -20.75 1 54.97 7 PRO B CA 1
ATOM 668 C C . PRO B 1 7 ? -0.888 -28.25 -19.359 1 54.97 7 PRO B C 1
ATOM 670 O O . PRO B 1 7 ? -1.986 -28.734 -19.094 1 54.97 7 PRO B O 1
ATOM 673 N N . ALA B 1 8 ? 0.149 -28.75 -18.719 1 55.69 8 ALA B N 1
ATOM 674 C CA . ALA B 1 8 ? -0.006 -29.219 -17.344 1 55.69 8 ALA B CA 1
ATOM 675 C C . ALA B 1 8 ? -1.094 -28.422 -16.609 1 55.69 8 ALA B C 1
ATOM 677 O O . ALA B 1 8 ? -1.321 -27.25 -16.906 1 55.69 8 ALA B O 1
ATOM 678 N N . PRO B 1 9 ? -2.092 -29.156 -16.078 1 54.31 9 PRO B N 1
ATOM 679 C CA . PRO B 1 9 ? -3.135 -28.469 -15.328 1 54.31 9 PRO B CA 1
ATOM 680 C C . PRO B 1 9 ? -2.576 -27.359 -14.445 1 54.31 9 PRO B C 1
ATOM 682 O O . PRO B 1 9 ? -1.556 -27.547 -13.773 1 54.31 9 PRO B O 1
ATOM 685 N N . ARG B 1 10 ? -2.756 -26.188 -14.828 1 60.16 10 ARG B N 1
ATOM 686 C CA . ARG B 1 10 ? -2.336 -25.078 -13.977 1 60.16 10 ARG B CA 1
ATOM 687 C C . ARG B 1 10 ? -2.727 -25.328 -12.523 1 60.16 10 ARG B C 1
ATOM 689 O O . ARG B 1 10 ? -3.861 -25.719 -12.234 1 60.16 10 ARG B O 1
ATOM 696 N N . PRO B 1 11 ? -1.726 -25.625 -11.703 1 65.25 11 PRO B N 1
ATOM 697 C CA . PRO B 1 11 ? -2.135 -25.797 -10.305 1 65.25 11 PRO B CA 1
ATOM 698 C C . PRO B 1 11 ? -3.312 -24.906 -9.914 1 65.25 11 PRO B C 1
ATOM 700 O O . PRO B 1 11 ? -3.451 -23.797 -10.43 1 65.25 11 PRO B O 1
ATOM 703 N N . ASN B 1 12 ? -4.312 -25.547 -9.367 1 80.94 12 ASN B N 1
ATOM 704 C CA . ASN B 1 12 ? -5.48 -24.828 -8.883 1 80.94 12 ASN B CA 1
ATOM 705 C C . ASN B 1 12 ? -5.086 -23.625 -8.039 1 80.94 12 ASN B C 1
ATOM 707 O O . ASN B 1 12 ? -4.352 -23.75 -7.062 1 80.94 12 ASN B O 1
ATOM 711 N N . LYS B 1 13 ? -5.371 -22.547 -8.477 1 88.56 13 LYS B N 1
ATOM 712 C CA . LYS B 1 13 ? -5.027 -21.344 -7.734 1 88.56 13 LYS B CA 1
ATOM 713 C C . LYS B 1 13 ? -5.859 -21.219 -6.461 1 88.56 13 LYS B C 1
ATOM 715 O O . LYS B 1 13 ? -7.066 -21.469 -6.477 1 88.56 13 LYS B O 1
ATOM 720 N N . PRO B 1 14 ? -5.242 -20.953 -5.441 1 92.69 14 PRO B N 1
ATOM 721 C CA . PRO B 1 14 ? -5.973 -20.797 -4.18 1 92.69 14 PRO B CA 1
ATOM 722 C C . PRO B 1 14 ? -6.949 -19.625 -4.207 1 92.69 14 PRO B C 1
ATOM 724 O O . PRO B 1 14 ? -6.785 -18.688 -5.008 1 92.69 14 PRO B O 1
ATOM 727 N N . LYS B 1 15 ? -7.891 -19.703 -3.334 1 93.62 15 LYS B N 1
ATOM 728 C CA . LYS B 1 15 ? -8.805 -18.578 -3.184 1 93.62 15 LYS B CA 1
ATOM 729 C C . LYS B 1 15 ? -8.133 -17.406 -2.463 1 93.62 15 LYS B C 1
ATOM 731 O O . LYS B 1 15 ? -7.473 -17.594 -1.441 1 93.62 15 LYS B O 1
ATOM 736 N N . PRO B 1 16 ? -8.305 -16.25 -2.975 1 93.88 16 PRO B N 1
ATOM 737 C CA . PRO B 1 16 ? -7.766 -15.109 -2.248 1 93.88 16 PRO B CA 1
ATOM 738 C C . PRO B 1 16 ? -8.469 -14.867 -0.916 1 93.88 16 PRO B C 1
ATOM 740 O O . PRO B 1 16 ? -9.633 -15.25 -0.749 1 93.88 16 PRO B O 1
ATOM 743 N N . PRO B 1 17 ? -7.707 -14.227 -0.045 1 93.12 17 PRO B N 1
ATOM 744 C CA . PRO B 1 17 ? -8.359 -13.867 1.217 1 93.12 17 PRO B CA 1
ATOM 745 C C . PRO B 1 17 ? -9.445 -12.812 1.042 1 93.12 17 PRO B C 1
ATOM 747 O O . PRO B 1 17 ? -9.477 -12.117 0.02 1 93.12 17 PRO B O 1
ATOM 750 N N . ALA B 1 18 ? -10.281 -12.695 2.066 1 90.5 18 ALA B N 1
ATOM 751 C CA . ALA B 1 18 ? -11.297 -11.641 2.047 1 90.5 18 ALA B CA 1
ATOM 752 C C . ALA B 1 18 ? -10.672 -10.273 2.318 1 90.5 18 ALA B C 1
ATOM 754 O O . ALA B 1 18 ? -9.875 -10.125 3.24 1 90.5 18 ALA B O 1
ATOM 755 N N . LYS B 1 19 ? -11.016 -9.289 1.475 1 87.06 19 LYS B N 1
ATOM 756 C CA . LYS B 1 19 ? -10.5 -7.938 1.657 1 87.06 19 LYS B CA 1
ATOM 757 C C . LYS B 1 19 ? -11.547 -7.043 2.318 1 87.06 19 LYS B C 1
ATOM 759 O O . LYS B 1 19 ? -12.742 -7.188 2.068 1 87.06 19 LYS B O 1
ATOM 764 N N . PRO B 1 20 ? -10.953 -6.105 3.074 1 79.06 20 PRO B N 1
ATOM 765 C CA . PRO B 1 20 ? -11.914 -5.133 3.588 1 79.06 20 PRO B CA 1
ATOM 766 C C . PRO B 1 20 ? -12.484 -4.227 2.496 1 79.06 20 PRO B C 1
ATOM 768 O O . PRO B 1 20 ? -11.758 -3.826 1.583 1 79.06 20 PRO B O 1
ATOM 771 N N . ARG B 1 21 ? -13.805 -3.982 2.561 1 76.56 21 ARG B N 1
ATOM 772 C CA . ARG B 1 21 ? -14.469 -3.137 1.578 1 76.56 21 ARG B CA 1
ATOM 773 C C . ARG B 1 21 ? -14.445 -1.673 2.006 1 76.56 21 ARG B C 1
ATOM 775 O O . ARG B 1 21 ? -14.5 -0.773 1.166 1 76.56 21 ARG B O 1
ATOM 782 N N . LEU B 1 22 ? -14.344 -1.466 3.357 1 85.56 22 LEU B N 1
ATOM 783 C CA . LEU B 1 22 ? -14.352 -0.103 3.879 1 85.56 22 LEU B CA 1
ATOM 784 C C . LEU B 1 22 ? -13.078 0.182 4.664 1 85.56 22 LEU B C 1
ATOM 786 O O . LEU B 1 22 ? -12.68 -0.61 5.523 1 85.56 22 LEU B O 1
ATOM 790 N N . TYR B 1 23 ? -12.492 1.302 4.238 1 91.69 23 TYR B N 1
ATOM 791 C CA . TYR B 1 23 ? -11.281 1.719 4.938 1 91.69 23 TYR B CA 1
ATOM 792 C C . TYR B 1 23 ? -11.523 2.982 5.754 1 91.69 23 TYR B C 1
ATOM 794 O O . TYR B 1 23 ? -12.266 3.871 5.324 1 91.69 23 TYR B O 1
ATOM 802 N N . PRO B 1 24 ? -10.891 2.967 6.957 1 95.06 24 PRO B N 1
ATOM 803 C CA . PRO B 1 24 ? -10.969 4.238 7.68 1 95.06 24 PRO B CA 1
ATOM 804 C C . PRO B 1 24 ? -10.328 5.395 6.91 1 95.06 24 PRO B C 1
ATOM 806 O O . PRO B 1 24 ? -9.586 5.164 5.953 1 95.06 24 PRO B O 1
ATOM 809 N N . VAL B 1 25 ? -10.734 6.613 7.367 1 97.06 25 VAL B N 1
ATOM 810 C CA . VAL B 1 25 ? -10.203 7.812 6.727 1 97.06 25 VAL B CA 1
ATOM 811 C C . VAL B 1 25 ? -9.359 8.602 7.727 1 97.06 25 VAL B C 1
ATOM 813 O O . VAL B 1 25 ? -9.734 8.734 8.891 1 97.06 25 VAL B O 1
ATOM 816 N N . VAL B 1 26 ? -8.234 9.07 7.211 1 98.12 26 VAL B N 1
ATOM 817 C CA . VAL B 1 26 ? -7.398 9.961 8.008 1 98.12 26 VAL B CA 1
ATOM 818 C C . VAL B 1 26 ? -7.262 11.312 7.312 1 98.12 26 VAL B C 1
ATOM 820 O O . VAL B 1 26 ? -7.457 11.414 6.098 1 98.12 26 VAL B O 1
ATOM 823 N N . LYS B 1 27 ? -6.934 12.266 8.18 1 98.19 27 LYS B N 1
ATOM 824 C CA . LYS B 1 27 ? -6.859 13.625 7.648 1 98.19 27 LYS B CA 1
ATOM 825 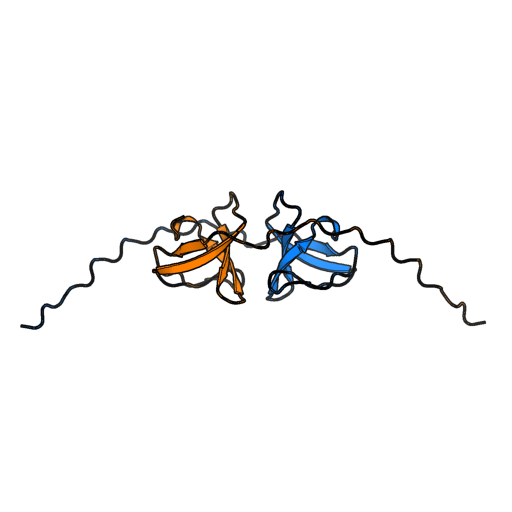C C . LYS B 1 27 ? -5.426 14.141 7.652 1 98.19 27 LYS B C 1
ATOM 827 O O . LYS B 1 27 ? -4.715 14.008 8.656 1 98.19 27 LYS B O 1
ATOM 832 N N . ALA B 1 28 ? -5.074 14.688 6.551 1 97.88 28 ALA B N 1
ATOM 833 C CA . ALA B 1 28 ? -3.736 15.273 6.457 1 97.88 28 ALA B CA 1
ATOM 834 C C . ALA B 1 28 ? -3.615 16.516 7.336 1 97.88 28 ALA B C 1
ATOM 836 O O . ALA B 1 28 ? -4.461 17.406 7.277 1 97.88 28 ALA B O 1
ATOM 837 N N . LEU B 1 29 ? -2.566 16.562 8.156 1 97.31 29 LEU B N 1
ATOM 838 C CA . LEU B 1 29 ? -2.307 17.703 9.016 1 97.31 29 LEU B CA 1
ATOM 839 C C . LEU B 1 29 ? -1.455 18.75 8.297 1 97.31 29 LEU B C 1
ATOM 841 O O . LEU B 1 29 ? -1.551 19.938 8.578 1 97.31 29 LEU B O 1
ATOM 845 N N . TYR B 1 30 ? -0.655 18.234 7.34 1 97 30 TYR B N 1
ATOM 846 C CA . TYR B 1 30 ? 0.295 19.062 6.602 1 97 30 TYR B CA 1
ATOM 847 C C . TYR B 1 30 ? 0.286 18.703 5.117 1 97 30 TYR B C 1
ATOM 849 O O . TYR B 1 30 ? -0.148 17.609 4.738 1 97 30 TYR B O 1
ATOM 857 N N . ASP B 1 31 ? 0.829 19.672 4.344 1 96.94 31 ASP B N 1
ATOM 858 C CA . ASP B 1 31 ? 1.107 19.344 2.947 1 96.94 31 ASP B CA 1
ATOM 859 C C . ASP B 1 31 ? 2.26 18.344 2.832 1 96.94 31 ASP B C 1
ATOM 861 O O . ASP B 1 31 ? 3.201 18.391 3.627 1 96.94 31 ASP B O 1
ATOM 865 N N . TYR B 1 32 ? 2.137 17.5 1.876 1 97.19 32 TYR B N 1
ATOM 866 C CA . TYR B 1 32 ? 3.236 16.594 1.528 1 97.19 32 TYR B CA 1
ATOM 867 C C . TYR B 1 32 ? 3.373 16.469 0.016 1 97.19 32 TYR B C 1
ATOM 869 O O . TYR B 1 32 ? 2.41 16.125 -0.673 1 97.19 32 TYR B O 1
ATOM 877 N N . ASP B 1 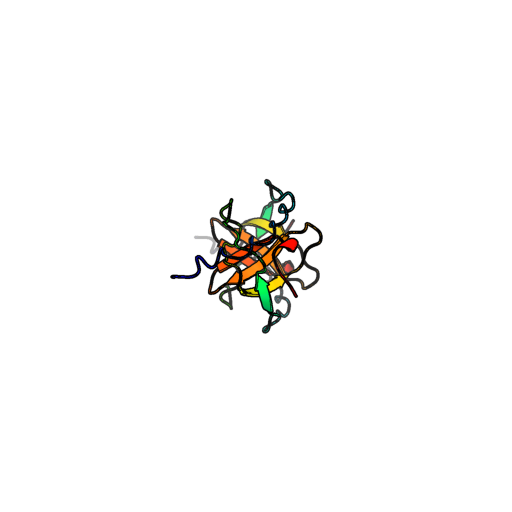33 ? 4.594 16.703 -0.433 1 96 33 ASP B N 1
ATOM 878 C CA . ASP B 1 33 ? 4.949 16.484 -1.83 1 96 33 ASP B CA 1
ATOM 879 C C . ASP B 1 33 ? 5.758 15.195 -1.993 1 96 33 ASP B C 1
ATOM 881 O O . ASP B 1 33 ? 6.883 15.094 -1.497 1 96 33 ASP B O 1
ATOM 885 N N . ALA B 1 34 ? 5.148 14.281 -2.789 1 95.38 34 ALA B N 1
ATOM 886 C CA . ALA B 1 34 ? 5.797 12.992 -2.992 1 95.38 34 ALA B CA 1
ATOM 887 C C . ALA B 1 34 ? 7.223 13.164 -3.512 1 95.38 34 ALA B C 1
ATOM 889 O O . ALA B 1 34 ? 7.465 13.961 -4.418 1 95.38 34 ALA B O 1
ATOM 890 N N . GLN B 1 35 ? 8.125 12.484 -2.938 1 91.62 35 GLN B N 1
ATOM 891 C CA . GLN B 1 35 ? 9.531 12.539 -3.332 1 91.62 35 GLN B CA 1
ATOM 892 C C . GLN B 1 35 ? 9.891 11.359 -4.238 1 91.62 35 GLN B C 1
ATOM 894 O O . GLN B 1 35 ? 10.984 11.32 -4.801 1 91.62 35 GLN B O 1
ATOM 899 N N . ASP B 1 36 ? 8.992 10.391 -4.289 1 90.06 36 ASP B N 1
ATOM 900 C CA . ASP B 1 36 ? 9.172 9.188 -5.105 1 90.06 36 ASP B CA 1
ATOM 901 C C . ASP B 1 36 ? 7.852 8.758 -5.742 1 90.06 36 ASP B C 1
ATOM 903 O O . ASP B 1 36 ? 6.781 9.234 -5.348 1 90.06 36 ASP B O 1
ATOM 907 N N . THR B 1 37 ? 7.969 7.898 -6.703 1 89.38 37 THR B N 1
ATOM 908 C CA . THR B 1 37 ? 6.781 7.453 -7.43 1 89.38 37 THR B CA 1
ATOM 909 C C . THR B 1 37 ? 5.891 6.598 -6.535 1 89.38 37 THR B C 1
ATOM 911 O O . THR B 1 37 ? 4.711 6.406 -6.832 1 89.38 37 THR B O 1
ATOM 914 N N . ASP B 1 38 ? 6.375 6.031 -5.363 1 92.81 38 ASP B N 1
ATOM 915 C CA . ASP B 1 38 ? 5.59 5.152 -4.504 1 92.81 38 ASP B CA 1
ATOM 916 C C . ASP B 1 38 ? 4.969 5.93 -3.346 1 92.81 38 ASP B C 1
ATOM 918 O O . ASP B 1 38 ? 4.496 5.336 -2.373 1 92.81 38 ASP B O 1
ATOM 922 N N . GLU B 1 39 ? 5.012 7.207 -3.467 1 95.06 39 GLU B N 1
ATOM 923 C CA . GLU B 1 39 ? 4.477 8.039 -2.396 1 95.06 39 GLU B CA 1
ATOM 924 C C . GLU B 1 39 ? 3.223 8.789 -2.854 1 95.06 39 GLU B C 1
ATOM 926 O O . GLU B 1 39 ? 3.027 9.008 -4.051 1 95.06 39 GLU B O 1
ATOM 931 N N . LEU B 1 40 ? 2.445 9.188 -1.834 1 96.56 40 LEU B N 1
ATOM 932 C CA . LEU B 1 40 ? 1.252 9.992 -2.07 1 96.56 40 LEU B CA 1
ATOM 933 C C . LEU B 1 40 ? 1.541 11.477 -1.854 1 96.56 40 LEU B C 1
ATOM 935 O O . LEU B 1 40 ? 2.227 11.844 -0.896 1 96.56 40 LEU B O 1
ATOM 939 N N . SER B 1 41 ? 1.063 12.32 -2.713 1 97.38 41 SER B N 1
ATOM 940 C CA . SER B 1 41 ? 1.019 13.758 -2.463 1 97.38 41 SER B CA 1
ATOM 941 C C . SER B 1 41 ? -0.349 14.188 -1.941 1 97.38 41 SER B C 1
ATOM 943 O O . SER B 1 41 ? -1.379 13.688 -2.4 1 97.38 41 SER B O 1
ATOM 945 N N . PHE B 1 42 ? -0.304 15.094 -0.988 1 97.75 42 PHE B N 1
ATOM 946 C CA . PHE B 1 42 ? -1.571 15.602 -0.475 1 97.75 42 PHE B CA 1
ATOM 947 C C . PHE B 1 42 ? -1.381 16.969 0.187 1 97.75 42 PHE B C 1
ATOM 949 O O . PHE B 1 42 ? -0.25 17.391 0.425 1 97.75 42 PHE B O 1
ATOM 956 N N . SER B 1 43 ? -2.52 17.625 0.455 1 97.12 43 SER B N 1
ATOM 957 C CA . SER B 1 43 ? -2.537 18.922 1.146 1 97.12 43 SER B CA 1
ATOM 958 C C . SER B 1 43 ? -3.168 18.797 2.527 1 97.12 43 SER B C 1
ATOM 960 O O . SER B 1 43 ? -3.977 17.891 2.77 1 97.12 43 SER B O 1
ATOM 962 N N . ALA B 1 44 ? -2.732 19.719 3.342 1 96.69 44 ALA B N 1
ATOM 963 C CA . ALA B 1 44 ? -3.381 19.766 4.652 1 96.69 44 ALA B CA 1
ATOM 964 C C . ALA B 1 44 ? -4.898 19.797 4.508 1 96.69 44 ALA B C 1
ATOM 966 O O . ALA B 1 44 ? -5.438 20.531 3.674 1 96.69 44 ALA B O 1
ATOM 967 N N . GLY B 1 45 ? -5.543 18.922 5.223 1 97.19 45 GLY B N 1
ATOM 968 C CA . GLY B 1 45 ? -6.996 18.875 5.199 1 97.19 45 GLY B CA 1
ATOM 969 C C . GLY B 1 45 ? -7.547 17.781 4.312 1 97.19 45 GLY B C 1
ATOM 970 O O . GLY B 1 45 ? -8.727 17.422 4.41 1 97.19 45 GLY B O 1
ATOM 971 N N . ASP B 1 46 ? -6.711 17.188 3.469 1 97.69 46 ASP B N 1
ATOM 972 C CA . ASP B 1 46 ? -7.152 16.109 2.59 1 97.69 46 ASP B CA 1
ATOM 973 C C . ASP B 1 46 ? -7.484 14.852 3.391 1 97.69 46 ASP B C 1
ATOM 975 O O . ASP B 1 46 ? -6.793 14.523 4.359 1 97.69 46 ASP B O 1
ATOM 979 N N . GLU B 1 47 ? -8.469 14.203 2.908 1 97.88 47 GLU B N 1
ATOM 980 C CA . GLU B 1 47 ? -8.844 12.914 3.484 1 97.88 47 GLU B CA 1
ATOM 981 C C . GLU B 1 47 ? -8.219 11.758 2.703 1 97.88 47 GLU B C 1
ATOM 983 O O . GLU B 1 47 ? -8.289 11.727 1.473 1 97.88 47 GLU B O 1
ATOM 988 N N . ILE B 1 48 ? -7.605 10.891 3.459 1 97.75 48 ILE B N 1
ATOM 989 C CA . ILE B 1 48 ? -6.914 9.742 2.881 1 97.75 48 ILE B CA 1
ATOM 990 C C . ILE B 1 48 ? -7.543 8.453 3.396 1 97.75 48 ILE B C 1
ATOM 992 O O . ILE B 1 48 ? -7.703 8.273 4.605 1 97.75 48 ILE B O 1
ATOM 996 N N . GLU B 1 49 ? -7.949 7.621 2.447 1 96.62 49 GLU B N 1
ATOM 997 C CA . GLU B 1 49 ? -8.352 6.289 2.879 1 96.62 49 GLU B CA 1
ATOM 998 C C . GLU B 1 49 ? -7.16 5.48 3.377 1 96.62 49 GLU B C 1
ATOM 1000 O O . GLU B 1 49 ? -6.184 5.289 2.646 1 96.62 49 GLU B O 1
ATOM 1005 N N . LEU B 1 50 ? -7.25 5.02 4.609 1 96.56 50 LEU B N 1
ATOM 1006 C CA . LEU B 1 50 ? -6.137 4.305 5.234 1 96.56 50 LEU B CA 1
ATOM 1007 C C . LEU B 1 50 ? -6.242 2.805 4.969 1 96.56 50 LEU B C 1
ATOM 1009 O O . LEU B 1 50 ? -7.047 2.113 5.598 1 96.56 50 LEU B O 1
ATOM 1013 N N . MET B 1 51 ? -5.406 2.285 4.152 1 94.19 51 MET B N 1
ATOM 1014 C CA . MET B 1 51 ? -5.52 0.897 3.715 1 94.19 51 MET B CA 1
ATOM 1015 C C . MET B 1 51 ? -4.723 -0.028 4.625 1 94.19 51 MET B C 1
ATOM 1017 O O . MET B 1 51 ? -5.207 -1.089 5.02 1 94.19 51 MET B O 1
ATOM 1021 N N . GLN B 1 52 ? -3.479 0.372 4.945 1 92.75 52 GLN B N 1
ATOM 1022 C CA . GLN B 1 52 ? -2.654 -0.454 5.824 1 92.75 52 GLN B CA 1
ATOM 1023 C C . GLN B 1 52 ? -1.666 0.399 6.613 1 92.75 52 GLN B C 1
ATOM 1025 O O . GLN B 1 52 ? -1.005 1.273 6.051 1 92.75 52 GLN B O 1
ATOM 1030 N N . LYS B 1 53 ? -1.634 0.085 7.875 1 94 53 LYS B N 1
ATOM 1031 C CA . LYS B 1 53 ? -0.586 0.667 8.711 1 94 53 LYS B CA 1
ATOM 1032 C C . LYS B 1 53 ? 0.64 -0.24 8.766 1 94 53 LYS B C 1
ATOM 1034 O O . LYS B 1 53 ? 0.522 -1.46 8.633 1 94 53 LYS B O 1
ATOM 1039 N N . HIS B 1 54 ? 1.758 0.378 8.922 1 91.81 54 HIS B N 1
ATOM 1040 C CA . HIS B 1 54 ? 3.004 -0.366 9.062 1 91.81 54 HIS B CA 1
ATOM 1041 C C . HIS B 1 54 ? 3.926 0.294 10.078 1 91.81 54 HIS B C 1
ATOM 1043 O O . HIS B 1 54 ? 3.916 1.518 10.234 1 91.81 54 HIS B O 1
ATOM 1049 N N . ASP B 1 55 ? 4.781 -0.529 10.609 1 92.38 55 ASP B N 1
ATOM 1050 C CA . ASP B 1 55 ? 5.637 -0.053 11.695 1 92.38 55 ASP B CA 1
ATOM 1051 C C . ASP B 1 55 ? 6.777 0.807 11.156 1 92.38 55 ASP B C 1
ATOM 1053 O O . ASP B 1 55 ? 7.438 1.516 11.914 1 92.38 55 ASP B O 1
ATOM 1057 N N . SER B 1 56 ? 6.98 0.869 9.906 1 90.31 56 SER B N 1
ATOM 1058 C CA . SER B 1 56 ? 8.055 1.635 9.281 1 90.31 56 SER B CA 1
ATOM 1059 C C . SER B 1 56 ? 7.797 3.135 9.391 1 90.31 56 SER B C 1
ATOM 1061 O O . SER B 1 56 ? 8.695 3.941 9.141 1 90.31 56 SER B O 1
ATOM 1063 N N . GLY B 1 57 ? 6.625 3.578 9.688 1 95.19 57 GLY B N 1
ATOM 1064 C CA . GLY B 1 57 ? 6.234 4.977 9.68 1 95.19 57 GLY B CA 1
ATOM 1065 C C . GLY B 1 57 ? 5.617 5.422 8.367 1 95.19 57 GLY B C 1
ATOM 1066 O O . GLY B 1 57 ? 5.199 6.574 8.234 1 95.19 57 GLY B O 1
ATOM 1067 N N . TRP B 1 58 ? 5.676 4.52 7.422 1 96 58 TRP B N 1
ATOM 1068 C CA . TRP B 1 58 ? 5.008 4.766 6.152 1 96 58 TRP B CA 1
ATOM 1069 C C . TRP B 1 58 ? 3.773 3.877 6.004 1 96 58 TR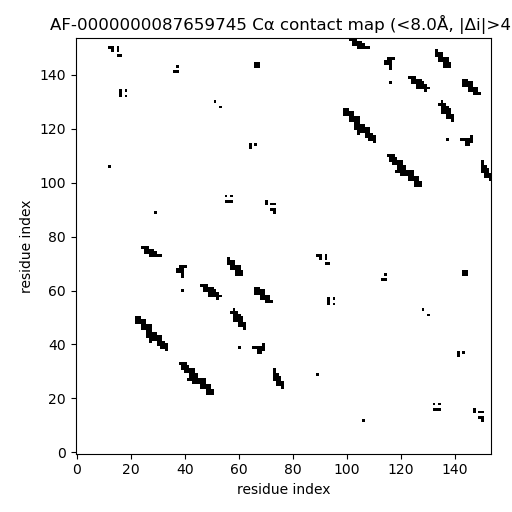P B C 1
ATOM 1071 O O . TRP B 1 58 ? 3.875 2.65 6.062 1 96 58 TRP B O 1
ATOM 1081 N N . TRP B 1 59 ? 2.619 4.551 5.883 1 96.44 59 TRP B N 1
ATOM 1082 C CA . TRP B 1 59 ? 1.355 3.838 5.727 1 96.44 59 TRP B CA 1
ATOM 1083 C C . TRP B 1 59 ? 0.902 3.844 4.273 1 96.44 59 TRP B C 1
ATOM 1085 O O . TRP B 1 59 ? 1.358 4.668 3.477 1 96.44 59 TRP B O 1
ATOM 1095 N N . GLN B 1 60 ? 0.126 2.922 3.961 1 95.31 60 GLN B N 1
ATOM 1096 C CA . GLN B 1 60 ? -0.466 2.891 2.629 1 95.31 60 GLN B CA 1
ATOM 1097 C C . GLN B 1 60 ? -1.861 3.508 2.631 1 95.31 60 GLN B C 1
ATOM 1099 O O . GLN B 1 60 ? -2.697 3.162 3.469 1 95.31 60 GLN B O 1
ATOM 1104 N N . GLY B 1 61 ? -2.031 4.367 1.688 1 96.75 61 GLY B N 1
ATOM 1105 C CA . GLY B 1 61 ? -3.324 5.027 1.594 1 96.75 61 GLY B CA 1
ATOM 1106 C C . GLY B 1 61 ? -3.746 5.309 0.164 1 96.75 61 GLY B C 1
ATOM 1107 O O . GLY B 1 61 ? -2.969 5.102 -0.771 1 96.75 61 GLY B O 1
ATOM 1108 N N . LYS B 1 62 ? -5.004 5.73 0.083 1 94.94 62 LYS B N 1
ATOM 1109 C CA . LYS B 1 62 ? -5.621 5.961 -1.22 1 94.94 62 LYS B CA 1
ATOM 1110 C C . LYS B 1 62 ? -6.293 7.332 -1.271 1 94.94 62 LYS B C 1
ATOM 1112 O O . LYS B 1 62 ? -7.023 7.703 -0.351 1 94.94 62 LYS B O 1
ATOM 1117 N N . ILE B 1 63 ? -5.977 8.086 -2.334 1 94.69 63 ILE B N 1
ATOM 1118 C CA . ILE B 1 63 ? -6.719 9.281 -2.717 1 94.69 63 ILE B CA 1
ATOM 1119 C C . ILE B 1 63 ? -7.207 9.148 -4.156 1 94.69 63 ILE B C 1
ATOM 1121 O O . ILE B 1 63 ? -6.398 9.078 -5.086 1 94.69 63 ILE B O 1
ATOM 1125 N N . GLY B 1 64 ? -8.508 9.07 -4.297 1 90.62 64 GLY B N 1
ATOM 1126 C CA . GLY B 1 64 ? -9.008 8.742 -5.625 1 90.62 64 GLY B CA 1
ATOM 1127 C C . GLY B 1 64 ? -8.617 7.348 -6.078 1 90.62 64 GLY B C 1
ATOM 1128 O O . GLY B 1 64 ? -8.922 6.359 -5.406 1 90.62 64 GLY B O 1
ATOM 1129 N N . ASP B 1 65 ? -7.859 7.293 -7.066 1 88 65 ASP B N 1
ATOM 1130 C CA . ASP B 1 65 ? -7.469 5.996 -7.609 1 88 65 ASP B CA 1
ATOM 1131 C C . ASP B 1 65 ? -5.992 5.707 -7.332 1 88 65 ASP B C 1
ATOM 1133 O O . ASP B 1 65 ? -5.477 4.66 -7.723 1 88 65 ASP B O 1
ATOM 1137 N N . LYS B 1 66 ? -5.434 6.652 -6.625 1 91.56 66 LY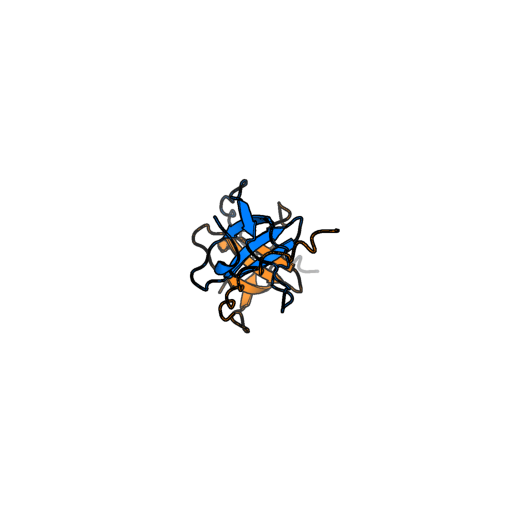S B N 1
ATOM 1138 C CA . LYS B 1 66 ? -4.004 6.488 -6.371 1 91.56 66 LYS B CA 1
ATOM 1139 C C . LYS B 1 66 ? -3.756 5.844 -5.012 1 91.56 66 LYS B C 1
ATOM 1141 O O . LYS B 1 66 ? -4.258 6.32 -3.992 1 91.56 66 LYS B O 1
ATOM 1146 N N . ILE B 1 67 ? -3.047 4.754 -5.051 1 94.19 67 ILE B N 1
ATOM 1147 C CA . ILE B 1 67 ? -2.648 4.031 -3.848 1 94.19 67 ILE B CA 1
ATOM 1148 C C . ILE B 1 67 ? -1.135 4.125 -3.67 1 94.19 67 ILE B C 1
ATOM 1150 O O . ILE B 1 67 ? -0.374 3.672 -4.527 1 94.19 67 ILE B O 1
ATOM 1154 N N . ALA B 1 68 ? -0.713 4.723 -2.623 1 95.5 68 ALA B N 1
ATOM 1155 C CA . ALA B 1 68 ? 0.712 4.965 -2.408 1 95.5 68 ALA B CA 1
ATOM 1156 C C . ALA B 1 68 ? 1.023 5.117 -0.921 1 95.5 68 ALA B C 1
ATOM 1158 O O . ALA B 1 68 ? 0.138 4.965 -0.076 1 95.5 68 ALA B O 1
ATOM 1159 N N . LEU B 1 69 ? 2.295 5.273 -0.646 1 95.81 69 LEU B N 1
ATOM 1160 C CA . LEU B 1 69 ? 2.748 5.434 0.731 1 95.81 69 LEU B CA 1
ATOM 1161 C C . LEU B 1 69 ? 2.705 6.902 1.147 1 95.81 69 LEU B C 1
ATOM 1163 O O . LEU B 1 69 ? 2.873 7.793 0.312 1 95.81 69 LEU B O 1
ATOM 1167 N N . PHE B 1 70 ? 2.475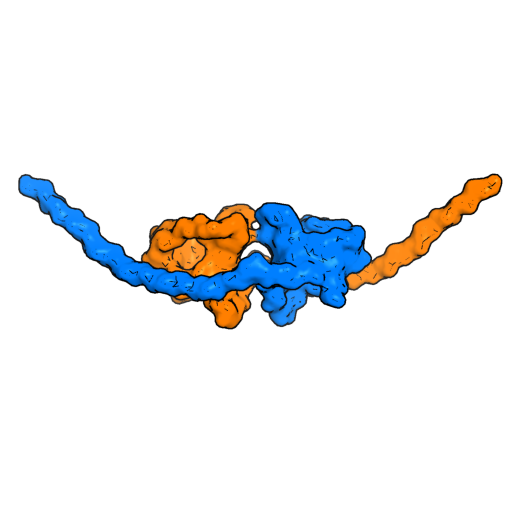 7.141 2.42 1 97.19 70 PHE B N 1
ATOM 1168 C CA . PHE B 1 70 ? 2.598 8.469 3.002 1 97.19 70 PHE B CA 1
ATOM 1169 C C . PHE B 1 70 ? 3.109 8.391 4.434 1 97.19 70 PHE B C 1
ATOM 1171 O O . PHE B 1 70 ? 2.941 7.371 5.102 1 97.19 70 PHE B O 1
ATOM 1178 N N . PRO B 1 71 ? 3.791 9.469 4.789 1 97.5 71 PRO B N 1
ATOM 1179 C CA . PRO B 1 71 ? 4.289 9.445 6.168 1 97.5 71 PRO B CA 1
ATOM 1180 C C . PRO B 1 71 ? 3.166 9.5 7.199 1 97.5 71 PRO B C 1
ATOM 1182 O O . PRO B 1 71 ? 2.352 10.422 7.188 1 97.5 71 PRO B O 1
ATOM 1185 N N . ALA B 1 72 ? 3.232 8.625 8.133 1 97.19 72 ALA B N 1
ATOM 1186 C CA . ALA B 1 72 ? 2.162 8.484 9.117 1 97.19 72 ALA B CA 1
ATOM 1187 C C . ALA B 1 72 ? 2.076 9.711 10.016 1 97.19 72 ALA B C 1
ATOM 1189 O O . ALA B 1 72 ? 0.995 10.07 10.484 1 97.19 72 ALA B O 1
ATOM 1190 N N . ASN B 1 73 ? 3.201 10.383 10.219 1 97.56 73 ASN B N 1
ATOM 1191 C CA . ASN B 1 73 ? 3.223 11.516 11.141 1 97.56 73 ASN B CA 1
ATOM 1192 C C . ASN B 1 73 ? 2.691 12.781 10.484 1 97.56 73 ASN B C 1
ATOM 1194 O O . ASN B 1 73 ? 2.695 13.852 11.102 1 97.56 73 ASN B O 1
ATOM 1198 N N . TYR B 1 74 ? 2.201 12.641 9.305 1 97.62 74 TYR B N 1
ATOM 1199 C CA . TYR B 1 74 ? 1.644 13.789 8.602 1 97.62 74 TYR B CA 1
ATOM 1200 C C . TYR B 1 74 ? 0.121 13.789 8.664 1 97.62 74 TYR B C 1
ATOM 1202 O O . TYR B 1 74 ? -0.534 14.672 8.117 1 97.62 74 TYR B O 1
ATOM 1210 N N . VAL B 1 75 ? -0.429 12.766 9.352 1 97.88 75 VAL B N 1
ATOM 1211 C CA . VAL B 1 75 ? -1.885 12.656 9.352 1 97.88 75 VAL B CA 1
ATOM 1212 C C . VAL B 1 75 ? -2.389 12.492 10.781 1 97.88 75 VAL B C 1
ATOM 1214 O O . VAL B 1 75 ? -1.611 12.188 11.688 1 97.88 75 VAL B O 1
ATOM 1217 N N . GLN B 1 76 ? -3.672 12.812 10.898 1 95.69 76 GLN B N 1
ATOM 1218 C CA . GLN B 1 76 ? -4.387 12.562 12.148 1 95.69 76 GLN B CA 1
ATOM 1219 C C . GLN B 1 76 ? -5.48 11.516 11.961 1 95.69 76 GLN B C 1
ATOM 1221 O O . GLN B 1 76 ? -6.266 11.602 11.008 1 95.69 76 GLN B O 1
ATOM 1226 N N . GLU B 1 77 ? -5.395 10.516 12.828 1 91.06 77 GLU B N 1
ATOM 1227 C CA . GLU B 1 77 ? -6.473 9.531 12.82 1 91.06 77 GLU B CA 1
ATOM 1228 C C . GLU B 1 77 ? -7.703 10.047 13.562 1 91.06 77 GLU B C 1
ATOM 1230 O O . GLU B 1 77 ? -7.578 10.828 14.508 1 91.06 77 GLU B O 1
#

Solvent-accessible surface area (backbone atoms only — not comparable to full-atom values): 9273 Å² total; per-residue (Å²): 132,79,76,78,72,67,71,70,77,69,76,81,71,74,80,68,61,81,71,84,90,76,61,55,68,28,32,25,70,39,68,41,77,50,88,49,88,62,35,44,64,50,44,53,68,39,69,31,35,44,73,44,82,48,93,70,38,47,23,36,29,32,54,91,83,45,42,24,28,37,49,48,84,39,45,44,123,132,79,75,77,74,67,72,70,78,69,74,81,72,74,80,69,61,81,72,84,90,75,60,57,68,29,34,26,71,38,68,40,78,49,89,48,88,63,35,44,64,49,44,53,68,39,69,31,33,45,73,42,82,48,92,69,39,48,23,35,30,31,54,91,83,45,43,24,28,38,50,49,85,40,45,43,124

Foldseek 3Di:
DPPPPVPDPPPDDDDDDDADPAFDKKFFQAFDDDPDPQADGDGGGDIWGFRADDPVQWTWTDDPHDIHTDGNVRIGD/DPPPPVPDPDPDDDDDDDADPAFDKKFFQAFDDDPDPQADGDGGGDIWGFRADDPVQWGWTDDPHDIHTDGNVRIDD

Nearest PDB structures (foldseek):
  2esw-assembly1_A  TM=9.787E-01  e=2.041E-06  Mus musculus
  2g6f-assembly1_X  TM=9.468E-01  e=3.477E-06  Rattus norvegicus
  2w10-assembly1_A  TM=9.108E-01  e=4.153E-06  Mus musculus
  2ed0-assembly1_A  TM=8.044E-01  e=1.205E-05  Homo sapiens
  1ov3-assembly1_B  TM=8.784E-01  e=5.319E-04  Homo sapiens

pLDDT: mean 88.43, std 14.21, range [44.22, 98.19]

Sequence (154 aa):
LQADVRPAPRPNKPKPPAKPRLYPVVKALYDYDAQDTDELSFSAGDEIELMQKHDSGWWQGKIGDKIALFPANYVQELQADVRPAPRPNKPKPPAKPRLYPVVKALYDYDAQDTDELSFSAGDEIELMQKHDSGWWQGKIGDKIALFPANYVQE